Protein AF-A0A3E1EEN6-F1 (afdb_monomer)

Solvent-accessible surface area (backbone atoms only — not comparable to full-atom values): 5058 Å² total; per-residue (Å²): 108,42,70,61,30,47,77,52,75,70,47,69,63,52,68,58,54,51,56,52,57,64,66,55,46,73,47,78,45,78,40,83,43,77,60,87,91,33,46,24,43,36,33,30,38,40,58,54,82,61,55,70,70,46,45,53,54,30,56,62,68,72,50,85,76,71,89,63,68,43,80,75,49,76,47,76,45,78,64,80,80,80,132

Radius of gyration: 20.01 Å; Cα contacts (8 Å, |Δi|>4): 108; chains: 1; bounding box: 43×16×60 Å

Mean predicted aligned error: 8.74 Å

Sequence (83 aa):
LEQWMSGKGLGTCARKLVMEISTIKSMDVVLPVKRGEQIAELTVRTVARPDCHVAELLARLDLDLPRRNLILGETVKSAPGKM

pLDDT: mean 81.93, std 11.64, range [37.09, 92.5]

Foldseek 3Di:
DQVLCVVLVNHRCVVVLCVLLVVKDKDWDWDFDDDDPKTKTWIWIDIDDHDPVNVVVCVSSVHDDDPDIHTPDIGIDDDPDDD

Secondary structure (DSSP, 8-state):
-HHHHHHTT--S-HHHHHHHHTT--EEEEEEEEEETTEEEEEEEEEEPPPPHHHHHHHHHTT-PPP-SPEEEEEEEEPPPPP-

Structure (mmCIF, N/CA/C/O backbone):
data_AF-A0A3E1EEN6-F1
#
_entry.id   AF-A0A3E1EEN6-F1
#
loop_
_atom_site.group_PDB
_atom_site.id
_atom_site.type_symbol
_atom_site.label_atom_id
_atom_site.label_alt_id
_atom_site.label_comp_id
_atom_site.label_asym_id
_atom_site.label_entity_id
_atom_site.label_seq_id
_atom_site.pdbx_PDB_ins_code
_atom_site.Cartn_x
_atom_site.Cartn_y
_atom_site.Cartn_z
_atom_site.occupancy
_atom_site.B_iso_or_equiv
_atom_site.auth_seq_id
_atom_site.auth_comp_id
_atom_site.auth_asym_id
_atom_site.auth_atom_id
_atom_site.pdbx_PDB_model_num
ATOM 1 N N . LEU A 1 1 ? 17.038 -4.156 -8.328 1.00 72.31 1 LEU A N 1
ATOM 2 C CA . LEU A 1 1 ? 15.795 -3.542 -8.856 1.00 72.31 1 LEU A CA 1
ATOM 3 C C . LEU A 1 1 ? 15.863 -3.349 -10.371 1.00 72.31 1 LEU A C 1
ATOM 5 O O . LEU A 1 1 ? 14.987 -3.842 -11.063 1.00 72.31 1 LEU A O 1
ATOM 9 N N . GLU A 1 2 ? 16.915 -2.718 -10.900 1.00 77.62 2 GLU A N 1
ATOM 10 C CA . GLU A 1 2 ? 17.048 -2.440 -12.344 1.00 77.62 2 GLU A CA 1
ATOM 11 C C . GLU A 1 2 ? 17.045 -3.692 -13.233 1.00 77.62 2 GLU A C 1
ATOM 13 O O . GLU A 1 2 ? 16.388 -3.698 -14.266 1.00 77.62 2 GLU A O 1
ATOM 18 N N . GLN A 1 3 ? 17.674 -4.790 -12.800 1.00 81.25 3 GLN A N 1
ATOM 19 C CA . GLN A 1 3 ? 17.625 -6.069 -13.527 1.00 81.25 3 GLN A CA 1
ATOM 20 C C . GLN A 1 3 ? 16.203 -6.658 -13.596 1.00 81.25 3 GLN A C 1
ATOM 22 O O . GLN A 1 3 ? 15.803 -7.201 -14.622 1.00 81.25 3 GLN A O 1
ATOM 27 N N . TRP A 1 4 ? 15.409 -6.493 -12.533 1.00 79.50 4 TRP A N 1
ATOM 28 C CA . TRP A 1 4 ? 14.022 -6.965 -12.482 1.00 79.50 4 TRP A CA 1
ATOM 29 C C . TRP A 1 4 ? 13.102 -6.118 -13.370 1.00 79.50 4 TRP A C 1
ATOM 31 O O . TRP A 1 4 ? 12.293 -6.657 -14.120 1.00 79.50 4 TRP A O 1
ATOM 41 N N . MET A 1 5 ? 13.289 -4.796 -13.366 1.00 80.94 5 MET A N 1
ATOM 42 C CA . MET A 1 5 ? 12.579 -3.889 -14.272 1.00 80.94 5 MET A CA 1
ATOM 43 C C . MET A 1 5 ? 12.937 -4.121 -15.744 1.00 80.94 5 MET A C 1
ATOM 45 O O . MET A 1 5 ? 12.048 -4.082 -16.596 1.00 80.94 5 MET A O 1
ATOM 49 N N . SER A 1 6 ? 14.214 -4.398 -16.034 1.00 79.75 6 SER A N 1
ATOM 50 C CA . SER A 1 6 ? 14.682 -4.760 -17.374 1.00 79.75 6 SER A CA 1
ATOM 51 C C . SER A 1 6 ? 13.957 -6.014 -17.878 1.00 79.75 6 SER A C 1
ATOM 53 O O . SER A 1 6 ? 13.381 -5.999 -18.964 1.00 79.75 6 SER A O 1
ATOM 55 N N . GLY A 1 7 ? 13.835 -7.046 -17.032 1.00 79.06 7 GLY A N 1
ATOM 56 C CA . GLY A 1 7 ? 13.072 -8.263 -17.341 1.00 79.06 7 GLY A CA 1
ATOM 57 C C . GLY A 1 7 ? 11.554 -8.068 -17.501 1.00 79.06 7 GLY A C 1
ATOM 58 O O . GLY A 1 7 ? 10.894 -8.918 -18.090 1.00 79.06 7 GLY A O 1
ATOM 59 N N . LYS A 1 8 ? 10.986 -6.955 -17.017 1.00 77.69 8 LYS A N 1
ATOM 60 C CA . LYS A 1 8 ? 9.553 -6.606 -17.135 1.00 77.69 8 LYS A CA 1
ATOM 61 C C . LYS A 1 8 ? 9.278 -5.504 -18.178 1.00 77.69 8 LYS A C 1
ATOM 63 O O . LYS A 1 8 ? 8.156 -4.994 -18.278 1.00 77.69 8 LYS A O 1
ATOM 68 N N . GLY A 1 9 ? 10.289 -5.109 -18.960 1.00 74.00 9 GLY A N 1
ATOM 69 C CA . GLY A 1 9 ? 10.161 -4.103 -20.021 1.00 74.00 9 GLY A CA 1
ATOM 70 C C . GLY A 1 9 ? 9.829 -2.693 -19.518 1.00 74.00 9 GLY A C 1
ATOM 71 O O . GLY A 1 9 ? 9.179 -1.934 -20.229 1.00 74.00 9 GLY A O 1
ATOM 72 N N . LEU A 1 10 ? 10.223 -2.359 -18.284 1.00 75.44 10 LEU A N 1
ATOM 73 C CA . LEU A 1 10 ? 10.025 -1.040 -17.658 1.00 75.44 10 LEU A CA 1
ATOM 74 C C . LEU A 1 10 ? 11.251 -0.113 -17.810 1.00 75.44 10 LEU A C 1
ATOM 76 O O . LEU A 1 10 ? 11.246 1.016 -17.323 1.00 75.44 10 LEU A O 1
ATOM 80 N N . GLY A 1 11 ? 12.298 -0.581 -18.497 1.00 77.94 11 GLY A N 1
ATOM 81 C CA . GLY A 1 11 ? 13.558 0.139 -18.684 1.00 77.94 11 GLY A CA 1
ATOM 82 C C . GLY A 1 11 ? 14.490 0.045 -17.472 1.00 77.94 11 GLY A C 1
ATOM 83 O O . GLY A 1 11 ? 14.355 -0.841 -16.629 1.00 77.94 11 GLY A O 1
ATOM 84 N N . THR A 1 12 ? 15.461 0.957 -17.392 1.00 72.88 12 THR A N 1
ATOM 85 C CA . THR A 1 12 ? 16.523 0.958 -16.366 1.00 72.88 12 THR A CA 1
ATOM 86 C C . THR A 1 12 ? 16.370 2.060 -15.315 1.00 72.88 12 THR A C 1
ATOM 88 O O . THR A 1 12 ? 17.119 2.088 -14.348 1.00 72.88 12 THR A O 1
ATOM 91 N N . CYS A 1 13 ? 15.384 2.955 -15.426 1.00 79.12 13 CYS A N 1
ATOM 92 C CA . CYS A 1 13 ? 15.245 4.096 -14.513 1.00 79.12 13 CYS A CA 1
ATOM 93 C C . CYS A 1 13 ? 14.541 3.739 -13.188 1.00 79.12 13 CYS A C 1
ATOM 95 O O . CYS A 1 13 ? 13.401 4.145 -12.950 1.00 79.12 13 CYS A O 1
ATOM 97 N N . ALA A 1 14 ? 15.238 3.034 -12.288 1.00 81.44 14 ALA A N 1
ATOM 98 C CA . ALA A 1 14 ? 14.679 2.570 -11.008 1.00 81.44 14 ALA A CA 1
ATOM 99 C C . ALA A 1 14 ? 14.173 3.717 -10.135 1.00 81.44 14 ALA A C 1
ATOM 101 O O . ALA A 1 14 ? 13.157 3.596 -9.457 1.00 81.44 14 ALA A O 1
ATOM 102 N N . ARG A 1 15 ? 14.862 4.859 -10.191 1.00 85.75 15 ARG A N 1
ATOM 103 C CA . ARG A 1 15 ? 14.509 6.046 -9.413 1.00 85.75 15 ARG A CA 1
ATOM 104 C C . ARG A 1 15 ? 13.098 6.543 -9.717 1.00 85.75 15 ARG A C 1
ATOM 106 O O . ARG A 1 15 ? 12.380 6.889 -8.788 1.00 85.75 15 ARG A O 1
ATOM 113 N N . LYS A 1 16 ? 12.695 6.560 -10.992 1.00 85.31 16 LYS A N 1
ATOM 114 C CA . LYS A 1 16 ? 11.357 7.023 -11.379 1.00 85.31 16 LYS A CA 1
ATOM 115 C C . LYS A 1 16 ? 10.289 6.079 -10.842 1.00 85.31 16 LYS A C 1
ATOM 117 O O . LYS A 1 16 ? 9.365 6.540 -10.192 1.00 85.31 16 LYS A O 1
ATOM 122 N N . LEU A 1 17 ? 10.489 4.771 -11.003 1.00 84.50 17 LEU A N 1
ATOM 123 C CA . LEU A 1 17 ? 9.584 3.768 -10.447 1.00 84.50 17 LEU A CA 1
ATOM 124 C C . LEU A 1 17 ? 9.416 3.924 -8.929 1.00 84.50 17 LEU A C 1
ATOM 126 O O . LEU A 1 17 ? 8.297 3.903 -8.431 1.00 84.50 17 LEU A O 1
ATOM 130 N N . VAL A 1 18 ? 10.518 4.094 -8.195 1.00 86.69 18 VAL A N 1
ATOM 131 C CA . VAL A 1 18 ? 10.466 4.274 -6.738 1.00 86.69 18 VAL A CA 1
ATOM 132 C C . VAL A 1 18 ? 9.702 5.544 -6.365 1.00 86.69 18 VAL A C 1
ATOM 134 O O . VAL A 1 18 ? 8.910 5.501 -5.430 1.00 86.69 18 VAL A O 1
ATOM 137 N N . MET A 1 19 ? 9.884 6.649 -7.096 1.00 86.81 19 MET A N 1
ATOM 138 C CA . MET A 1 19 ? 9.113 7.875 -6.861 1.00 86.81 19 MET A CA 1
ATOM 139 C C . MET A 1 19 ? 7.614 7.645 -7.076 1.00 86.81 19 MET A C 1
ATOM 141 O O . MET A 1 19 ? 6.830 7.995 -6.198 1.00 86.81 19 MET A O 1
ATOM 145 N N . GLU A 1 20 ? 7.223 6.989 -8.169 1.00 86.38 20 GLU A N 1
ATOM 146 C CA . GLU A 1 20 ? 5.814 6.692 -8.459 1.00 86.38 20 GLU A CA 1
ATOM 147 C C . GLU A 1 20 ? 5.200 5.752 -7.408 1.00 86.38 20 GLU A C 1
ATOM 149 O O . GLU A 1 20 ? 4.140 6.041 -6.865 1.00 86.38 20 GLU A O 1
ATOM 154 N N . ILE A 1 21 ? 5.882 4.665 -7.029 1.00 86.12 21 ILE A N 1
ATOM 155 C CA . ILE A 1 21 ? 5.402 3.734 -5.988 1.00 86.12 21 ILE A CA 1
ATOM 156 C C . ILE A 1 21 ? 5.359 4.412 -4.607 1.00 86.12 21 ILE A C 1
ATOM 158 O O . ILE A 1 21 ? 4.482 4.108 -3.800 1.00 86.12 21 ILE A O 1
ATOM 162 N N . SER A 1 22 ? 6.252 5.368 -4.323 1.00 86.50 22 SER A N 1
ATOM 163 C CA . SER A 1 22 ? 6.283 6.083 -3.035 1.00 86.50 22 SER A CA 1
ATOM 164 C C . SER A 1 22 ? 5.049 6.956 -2.776 1.00 86.50 22 SER A C 1
ATOM 166 O O . SER A 1 22 ? 4.812 7.388 -1.639 1.00 86.50 22 SER A O 1
ATOM 168 N N . THR A 1 23 ? 4.256 7.224 -3.818 1.00 88.75 23 THR A N 1
ATOM 169 C CA . THR A 1 23 ? 2.974 7.928 -3.707 1.00 88.75 23 THR A CA 1
ATOM 170 C C . THR A 1 23 ? 1.936 7.099 -2.952 1.00 88.75 23 THR A C 1
ATOM 172 O O . THR A 1 23 ? 1.102 7.671 -2.253 1.00 88.75 23 THR A O 1
ATOM 175 N N . ILE A 1 24 ? 2.032 5.765 -2.996 1.00 88.44 24 ILE A N 1
ATOM 176 C CA . ILE A 1 24 ? 1.118 4.854 -2.305 1.00 88.44 24 ILE A CA 1
ATOM 177 C C . ILE A 1 24 ? 1.308 5.026 -0.800 1.00 88.44 24 ILE A C 1
ATOM 179 O O . ILE A 1 24 ? 2.393 4.804 -0.256 1.00 88.44 24 ILE A O 1
ATOM 183 N N . LYS A 1 25 ? 0.240 5.420 -0.105 1.00 88.31 25 LYS A N 1
ATOM 184 C CA . LYS A 1 25 ? 0.249 5.606 1.349 1.00 88.31 25 LYS A CA 1
ATOM 185 C C . LYS A 1 25 ? -0.505 4.486 2.046 1.00 88.31 25 LYS A C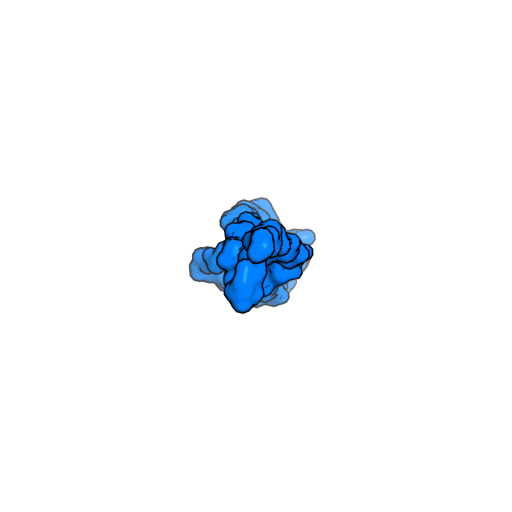 1
ATOM 187 O O . LYS A 1 25 ? -1.542 4.028 1.577 1.00 88.31 25 LYS A O 1
ATOM 192 N N . SER A 1 26 ? 0.013 4.079 3.196 1.00 90.06 26 SER A N 1
ATOM 193 C CA . SER A 1 26 ? -0.710 3.256 4.165 1.00 90.06 26 SER A CA 1
AT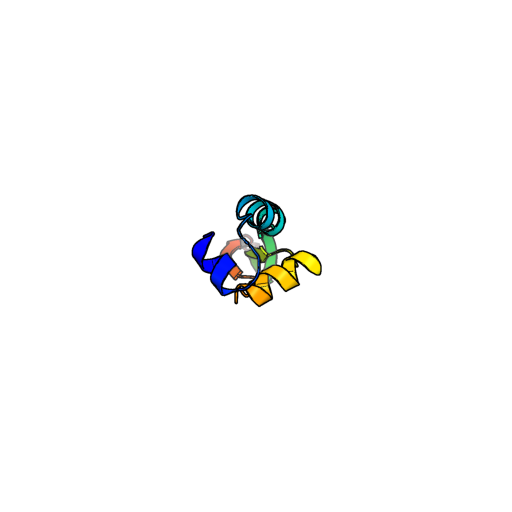OM 194 C C . SER A 1 26 ? -0.991 4.111 5.393 1.00 90.06 26 SER A C 1
ATOM 196 O O . SER A 1 26 ? -0.105 4.845 5.828 1.00 90.06 26 SER A O 1
ATOM 198 N N . MET A 1 27 ? -2.202 4.029 5.936 1.00 91.81 27 MET A N 1
ATOM 199 C CA . MET A 1 27 ? -2.580 4.733 7.161 1.00 91.81 27 MET A CA 1
ATOM 200 C C . MET A 1 27 ? -3.265 3.793 8.145 1.00 91.81 27 MET A C 1
ATOM 202 O O . MET A 1 27 ? -3.949 2.855 7.734 1.00 91.81 27 MET A O 1
ATOM 206 N N . ASP A 1 28 ? -3.126 4.100 9.430 1.00 91.88 28 ASP A N 1
ATOM 207 C CA . ASP A 1 28 ? -3.848 3.430 10.505 1.00 91.88 28 ASP A CA 1
ATOM 208 C C . ASP A 1 28 ?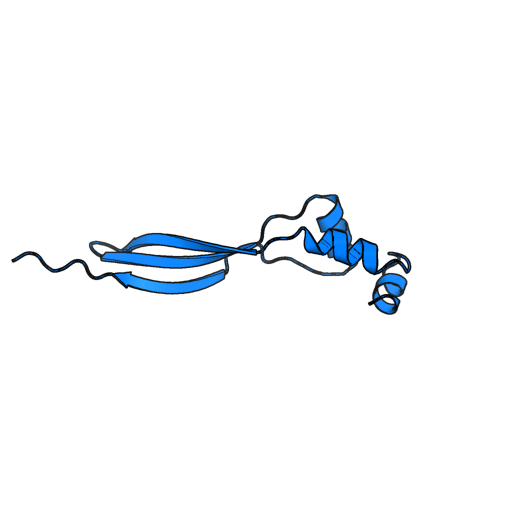 -5.028 4.297 10.935 1.00 91.88 28 ASP A C 1
ATOM 210 O O . ASP 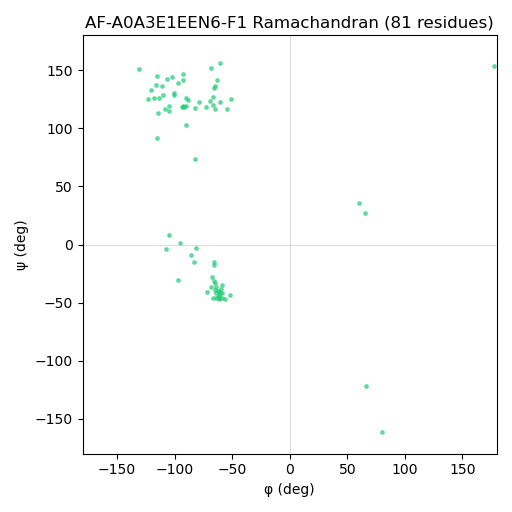A 1 28 ? -4.874 5.488 11.206 1.00 91.88 28 ASP A O 1
ATOM 214 N N . VAL A 1 29 ? -6.211 3.694 10.979 1.00 90.12 29 VAL A N 1
ATOM 215 C CA . VAL A 1 29 ? -7.460 4.345 11.369 1.00 90.12 29 VAL A CA 1
ATOM 216 C C . VAL A 1 29 ? -7.986 3.654 12.618 1.00 90.12 29 VAL A C 1
ATOM 218 O O . VAL A 1 29 ? -8.160 2.435 12.629 1.00 90.12 29 VAL A O 1
ATOM 221 N N . VAL A 1 30 ? -8.249 4.438 13.662 1.00 91.31 30 VAL A N 1
ATOM 222 C CA . VAL A 1 30 ? -8.904 3.968 14.886 1.00 91.31 30 VAL A CA 1
ATOM 223 C C . VAL A 1 30 ? -10.401 4.231 14.753 1.00 91.31 30 VAL A C 1
ATOM 225 O O . VAL A 1 30 ? -10.826 5.375 14.598 1.00 91.31 30 VAL A O 1
ATOM 228 N N . LEU A 1 31 ? -11.198 3.167 14.780 1.00 90.25 31 LEU A N 1
ATOM 229 C CA . LEU A 1 31 ? -12.648 3.206 14.629 1.00 90.25 31 LEU A CA 1
ATOM 230 C C . LEU A 1 31 ? -13.317 2.770 15.939 1.00 90.25 31 LEU A C 1
ATOM 232 O O . LEU A 1 31 ? -13.036 1.668 16.411 1.00 90.25 31 LEU A O 1
ATOM 236 N N . PRO A 1 32 ? -14.231 3.566 16.521 1.00 88.56 32 PRO A N 1
ATOM 237 C CA . PRO A 1 32 ? -15.073 3.081 17.603 1.00 88.56 32 PRO A CA 1
ATOM 238 C C . PRO A 1 32 ? -16.118 2.114 17.031 1.00 88.56 32 PRO A C 1
ATOM 240 O O . PRO A 1 32 ? -16.954 2.492 16.209 1.00 88.56 32 PRO A O 1
ATOM 243 N N . VAL A 1 33 ? -16.085 0.860 17.467 1.00 89.12 33 VAL A N 1
ATOM 244 C CA . VAL A 1 33 ? -17.051 -0.175 17.095 1.00 89.12 33 VAL A CA 1
ATOM 245 C C . VAL A 1 33 ? -17.916 -0.523 18.301 1.00 89.12 33 VAL A C 1
ATOM 247 O O . VAL A 1 33 ? -17.425 -0.796 19.396 1.00 89.12 33 VAL A O 1
ATOM 250 N N . LYS A 1 34 ? -19.237 -0.501 18.115 1.00 87.19 34 LYS A N 1
ATOM 251 C CA . LYS A 1 34 ? -20.192 -0.861 19.166 1.00 87.19 34 LYS A CA 1
ATOM 252 C C . LYS A 1 34 ? -20.485 -2.360 19.098 1.00 87.19 34 LYS A C 1
ATOM 254 O O . LYS A 1 34 ? -21.016 -2.834 18.095 1.00 87.19 34 LYS A O 1
ATOM 259 N N . ARG A 1 35 ? -20.178 -3.097 20.168 1.00 81.88 35 ARG A N 1
ATOM 260 C CA . ARG A 1 35 ? -20.555 -4.508 20.358 1.00 81.88 35 ARG A CA 1
ATOM 261 C C . ARG A 1 35 ? -21.512 -4.604 21.550 1.00 81.88 35 ARG A C 1
ATOM 263 O O . ARG A 1 35 ? -21.085 -4.703 22.697 1.00 81.88 35 ARG A O 1
ATOM 270 N N . GLY A 1 36 ? -22.818 -4.536 21.288 1.00 83.44 36 GLY A N 1
ATOM 271 C CA . GLY A 1 36 ? -23.830 -4.481 22.351 1.00 83.44 36 GLY A CA 1
ATOM 272 C C . GLY A 1 36 ? -23.729 -3.182 23.160 1.00 83.44 36 GLY A C 1
ATOM 273 O O . GLY A 1 36 ? -23.826 -2.096 22.589 1.00 83.44 36 GLY A O 1
ATOM 274 N N . GLU A 1 37 ? -23.526 -3.289 24.475 1.00 82.12 37 GLU A N 1
ATOM 275 C CA . GLU A 1 37 ? -23.310 -2.140 25.375 1.00 82.12 37 GLU A CA 1
ATOM 276 C C . GLU A 1 37 ? -21.841 -1.689 25.457 1.00 82.12 37 GLU A C 1
ATOM 278 O O . GLU A 1 37 ? -21.549 -0.629 26.007 1.00 82.12 37 GLU A O 1
ATOM 283 N N . GLN A 1 38 ? -20.909 -2.457 24.886 1.00 80.69 38 GLN A N 1
ATOM 284 C CA . GLN A 1 38 ? -19.479 -2.155 24.920 1.00 80.69 38 GLN A CA 1
ATOM 285 C C . GLN A 1 38 ? -19.055 -1.357 23.683 1.00 80.69 38 GLN A C 1
ATOM 287 O O . GLN A 1 38 ? -19.513 -1.616 22.564 1.00 80.69 38 GLN A O 1
ATOM 292 N N . ILE A 1 39 ? -18.145 -0.400 23.880 1.00 83.31 39 ILE A N 1
ATOM 293 C CA . ILE A 1 39 ? -17.482 0.331 22.797 1.00 83.31 39 ILE A CA 1
ATOM 294 C C . ILE A 1 39 ? -16.035 -0.155 22.750 1.00 83.31 39 ILE A C 1
ATOM 296 O O . ILE A 1 39 ? -15.281 0.026 23.703 1.00 83.31 39 ILE A O 1
ATOM 300 N N . ALA A 1 40 ? -15.643 -0.781 21.647 1.00 85.25 40 ALA A N 1
ATOM 301 C CA . ALA A 1 40 ? -14.256 -1.145 21.398 1.00 85.25 40 ALA A CA 1
ATOM 302 C C . ALA A 1 40 ? -13.629 -0.161 20.410 1.00 85.25 40 ALA A C 1
ATOM 304 O O . ALA A 1 40 ? -14.288 0.324 19.496 1.00 85.25 40 ALA A O 1
ATOM 305 N N . GLU A 1 41 ? -12.355 0.144 20.591 1.00 89.44 41 GLU A N 1
ATOM 306 C CA . GLU A 1 41 ? -11.550 0.843 19.601 1.00 89.44 41 GLU A CA 1
ATOM 307 C C . GLU A 1 41 ? -10.867 -0.210 18.727 1.00 89.44 41 GLU A C 1
ATOM 309 O O . GLU A 1 41 ? -10.113 -1.059 19.202 1.00 89.44 41 GLU A O 1
ATOM 314 N N . LEU A 1 42 ? -11.178 -0.191 17.435 1.00 90.38 42 LEU A N 1
ATOM 315 C CA . LEU A 1 42 ? -10.609 -1.080 16.436 1.00 90.38 42 LEU A CA 1
ATOM 316 C C . LEU A 1 42 ? -9.599 -0.302 15.599 1.00 90.38 42 LEU A C 1
ATOM 318 O O . LEU A 1 42 ? -9.967 0.643 14.901 1.00 90.38 42 LEU A O 1
ATOM 322 N N . THR A 1 43 ? -8.343 -0.732 15.613 1.00 91.44 43 THR A N 1
ATOM 323 C CA . THR A 1 43 ? -7.304 -0.172 14.748 1.00 91.44 43 THR A CA 1
ATOM 324 C C . THR A 1 43 ? -7.212 -0.992 13.469 1.00 91.44 43 THR A C 1
ATOM 326 O O . THR A 1 43 ? -6.893 -2.184 13.497 1.00 91.44 43 THR A O 1
ATOM 329 N N . VAL A 1 44 ? -7.458 -0.346 12.331 1.00 92.50 44 VAL A N 1
ATOM 330 C CA . VAL A 1 44 ? -7.339 -0.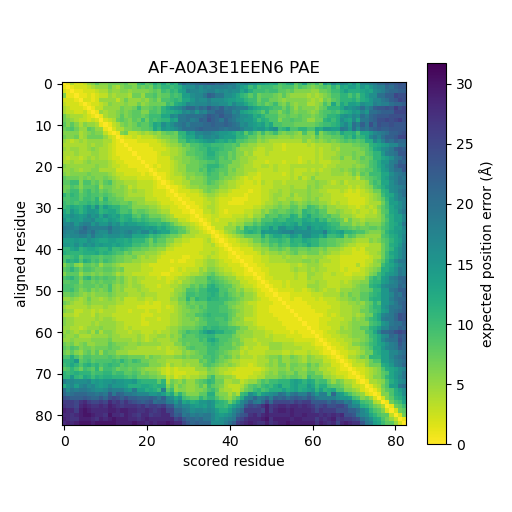939 10.994 1.00 92.50 44 VAL A CA 1
ATOM 331 C C . VAL A 1 44 ? -6.325 -0.183 10.147 1.00 92.50 44 VAL A C 1
ATOM 333 O O . VAL A 1 44 ? -6.376 1.039 10.041 1.00 92.50 44 VAL A O 1
ATOM 336 N N . ARG A 1 45 ? -5.434 -0.915 9.479 1.00 92.00 45 ARG A N 1
ATOM 337 C CA . ARG A 1 45 ? -4.549 -0.373 8.451 1.00 92.00 45 ARG A CA 1
ATOM 338 C C . ARG A 1 45 ? -5.233 -0.428 7.098 1.00 92.00 4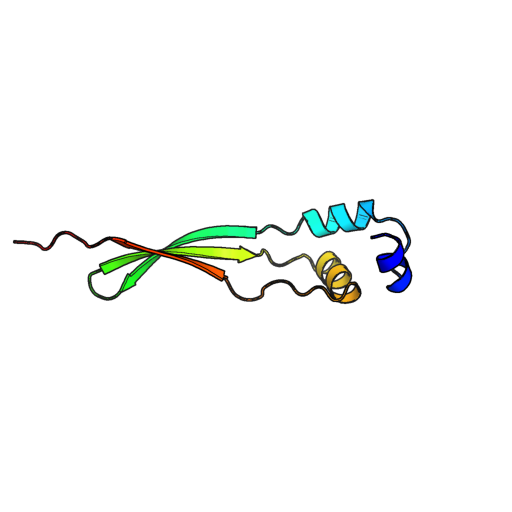5 ARG A C 1
ATOM 340 O O . ARG A 1 45 ? -5.647 -1.494 6.639 1.00 92.00 45 ARG A O 1
ATOM 347 N N . THR A 1 46 ? -5.313 0.723 6.452 1.00 89.12 46 THR A N 1
ATOM 348 C CA . THR A 1 46 ? -5.868 0.880 5.108 1.00 89.12 46 THR A CA 1
ATOM 349 C C . THR A 1 46 ? -4.769 1.352 4.166 1.00 89.12 46 THR A C 1
ATOM 351 O O . THR A 1 46 ? -3.973 2.225 4.514 1.00 89.12 46 THR A O 1
ATOM 354 N N . VAL A 1 47 ? -4.721 0.774 2.968 1.00 92.12 47 VAL A N 1
ATOM 355 C CA . VAL A 1 47 ? -3.815 1.200 1.896 1.00 92.12 47 VAL A CA 1
ATOM 356 C C . VAL A 1 47 ? -4.607 2.060 0.917 1.00 92.12 47 VAL A C 1
ATOM 358 O O . VAL A 1 47 ? -5.703 1.683 0.499 1.00 92.12 47 VAL A O 1
ATOM 361 N N . ALA A 1 48 ? -4.079 3.235 0.575 1.00 88.62 48 ALA A N 1
ATOM 362 C CA . ALA A 1 48 ? -4.691 4.112 -0.412 1.00 88.62 48 ALA A CA 1
ATOM 363 C C . ALA A 1 48 ? -4.719 3.425 -1.785 1.00 88.62 48 ALA A C 1
ATOM 365 O O . ALA A 1 48 ? -3.765 2.745 -2.170 1.00 88.62 48 ALA A O 1
ATOM 366 N N . ARG A 1 49 ? -5.811 3.617 -2.535 1.00 86.25 49 A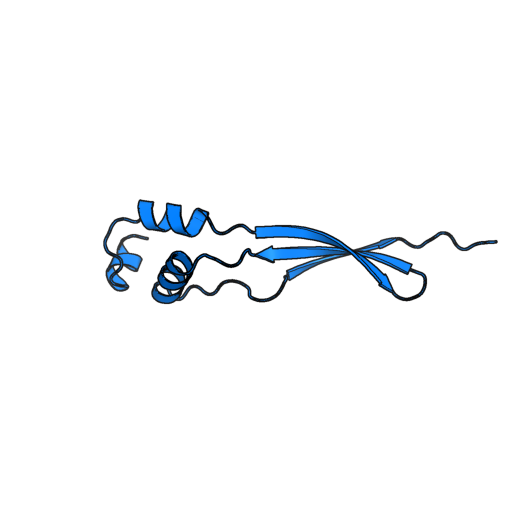RG A N 1
ATOM 367 C CA . ARG A 1 49 ? -5.874 3.133 -3.918 1.00 86.25 49 ARG A CA 1
ATOM 368 C C . ARG A 1 49 ? -4.871 3.925 -4.765 1.00 86.25 49 ARG A C 1
ATOM 370 O O . ARG A 1 49 ? -4.933 5.152 -4.728 1.00 86.25 49 ARG A O 1
ATOM 377 N N . PRO A 1 50 ? -3.967 3.252 -5.495 1.00 86.75 50 PRO A N 1
ATOM 378 C CA . PRO A 1 50 ? -3.021 3.926 -6.372 1.00 86.75 50 PRO A CA 1
ATOM 379 C C . PRO A 1 50 ? -3.748 4.566 -7.558 1.00 86.75 50 PRO A C 1
ATOM 381 O O . PRO A 1 50 ? -4.779 4.058 -8.008 1.00 86.75 50 PRO A O 1
ATOM 384 N N . ASP A 1 51 ? -3.174 5.639 -8.099 1.00 86.50 51 ASP A N 1
ATOM 385 C CA . ASP A 1 51 ? -3.595 6.198 -9.383 1.00 86.50 51 ASP A CA 1
ATOM 386 C C . ASP A 1 51 ? -3.433 5.172 -10.513 1.00 86.50 51 ASP A C 1
ATOM 388 O O . ASP A 1 51 ? -2.608 4.258 -10.428 1.00 86.50 51 ASP A O 1
ATOM 392 N N . CYS A 1 52 ? -4.194 5.339 -11.601 1.00 86.75 52 CYS A N 1
ATOM 393 C CA . CYS A 1 52 ? -4.223 4.380 -12.715 1.00 86.75 52 CYS A CA 1
ATOM 394 C C . CYS A 1 52 ? -2.816 4.056 -13.243 1.00 86.75 52 CYS A C 1
ATOM 396 O O . CYS A 1 52 ? -2.481 2.888 -13.407 1.00 86.75 52 CYS A O 1
ATOM 398 N N . HIS A 1 53 ? -1.964 5.074 -13.407 1.00 87.06 53 HIS A N 1
ATOM 399 C CA . HIS A 1 53 ? -0.587 4.891 -13.868 1.00 87.06 53 HIS A CA 1
ATOM 400 C C . HIS A 1 53 ? 0.247 4.015 -12.919 1.00 87.06 53 HIS A C 1
ATOM 402 O O . HIS A 1 53 ? 0.939 3.091 -13.346 1.00 87.06 53 HIS A O 1
ATOM 408 N N . VAL A 1 54 ? 0.164 4.274 -11.612 1.00 87.56 54 VAL A N 1
ATOM 409 C CA . VAL A 1 54 ? 0.902 3.512 -10.596 1.00 87.56 54 VAL A CA 1
ATOM 410 C C . VAL A 1 54 ? 0.365 2.081 -10.511 1.00 87.56 54 VAL A C 1
ATOM 412 O O . VAL A 1 54 ? 1.147 1.142 -10.379 1.00 87.56 54 VAL A 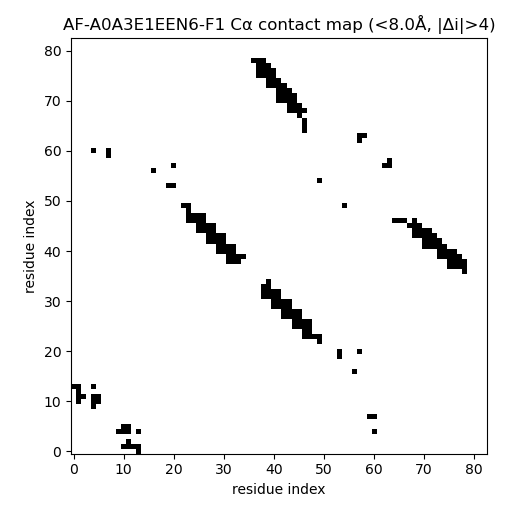O 1
ATOM 415 N N . ALA A 1 55 ? -0.948 1.890 -10.661 1.00 87.94 55 ALA A N 1
ATOM 416 C CA . ALA A 1 55 ? -1.568 0.569 -10.718 1.00 87.94 55 ALA A CA 1
ATOM 417 C C . ALA A 1 55 ? -1.051 -0.266 -11.904 1.00 87.94 55 ALA A C 1
ATOM 419 O O . ALA A 1 55 ? -0.750 -1.447 -11.735 1.00 87.94 55 ALA A O 1
ATOM 420 N N . GLU A 1 56 ? -0.883 0.340 -13.083 1.00 88.19 56 GLU A N 1
ATOM 421 C CA . GLU A 1 56 ? -0.299 -0.330 -14.253 1.00 88.19 56 GLU A CA 1
ATOM 422 C C . GLU A 1 56 ? 1.161 -0.735 -14.012 1.00 88.19 56 GLU A C 1
ATOM 424 O O . GLU A 1 56 ? 1.568 -1.845 -14.366 1.00 88.19 56 GLU A O 1
ATOM 429 N N . LEU A 1 57 ? 1.956 0.133 -13.376 1.00 87.69 57 LEU A N 1
ATOM 430 C CA . LEU A 1 57 ? 3.342 -0.179 -13.018 1.00 87.69 57 LEU A CA 1
ATOM 431 C C . LEU A 1 57 ? 3.421 -1.360 -12.044 1.00 87.69 57 LEU A C 1
ATOM 433 O O . LEU A 1 57 ? 4.218 -2.276 -12.253 1.00 87.69 57 LEU A O 1
ATOM 437 N N . LEU A 1 58 ? 2.574 -1.365 -11.015 1.00 88.12 58 LEU A N 1
ATOM 438 C CA . LEU A 1 58 ? 2.477 -2.462 -10.053 1.00 88.12 58 LEU A CA 1
ATOM 439 C C . LEU A 1 58 ? 2.056 -3.772 -10.726 1.00 88.12 58 LEU A C 1
ATOM 441 O O . LEU A 1 58 ? 2.695 -4.798 -10.503 1.00 88.12 58 LEU A O 1
ATOM 445 N N . ALA A 1 59 ? 1.060 -3.732 -11.615 1.00 87.88 59 ALA A N 1
ATOM 446 C CA . ALA A 1 59 ? 0.605 -4.903 -12.361 1.00 87.88 59 ALA A CA 1
ATOM 447 C C . ALA A 1 59 ? 1.718 -5.493 -13.242 1.00 87.88 59 ALA A C 1
ATOM 449 O O . ALA A 1 59 ? 1.916 -6.705 -13.272 1.00 87.88 59 ALA A O 1
ATOM 450 N N . ARG A 1 60 ? 2.515 -4.648 -13.911 1.00 86.00 60 ARG A N 1
ATOM 451 C CA . ARG A 1 60 ? 3.677 -5.109 -14.695 1.00 86.00 60 ARG A CA 1
ATOM 452 C C . ARG A 1 60 ? 4.758 -5.744 -13.823 1.00 86.00 60 ARG A C 1
ATOM 454 O O . ARG A 1 60 ? 5.443 -6.669 -14.264 1.00 86.00 60 ARG A O 1
ATOM 461 N N . LEU A 1 61 ? 4.910 -5.260 -12.595 1.00 85.44 61 LEU A N 1
ATOM 462 C CA . LEU A 1 61 ? 5.829 -5.814 -11.603 1.00 85.44 61 LEU A CA 1
ATOM 463 C C . LEU A 1 61 ? 5.267 -7.034 -10.871 1.00 85.44 61 LEU A C 1
ATOM 465 O O . LEU A 1 61 ? 6.010 -7.645 -10.111 1.00 85.44 61 LEU A O 1
ATOM 469 N N . ASP A 1 62 ? 4.021 -7.427 -11.145 1.00 85.62 62 ASP A N 1
ATOM 470 C CA . ASP A 1 62 ? 3.324 -8.513 -10.448 1.00 85.62 62 ASP A CA 1
ATOM 471 C C . ASP A 1 62 ? 3.176 -8.247 -8.934 1.00 85.62 62 ASP A C 1
ATOM 473 O O . ASP A 1 62 ? 3.283 -9.139 -8.097 1.00 85.62 62 ASP A O 1
ATOM 477 N N . LEU A 1 63 ? 2.966 -6.977 -8.573 1.00 86.62 63 LEU A N 1
ATOM 478 C CA . LEU A 1 63 ? 2.749 -6.520 -7.202 1.00 86.62 63 LEU A CA 1
ATOM 479 C C . LEU A 1 63 ? 1.265 -6.187 -7.003 1.00 86.62 63 LEU A C 1
ATOM 481 O O . LEU A 1 63 ? 0.760 -5.239 -7.601 1.00 86.62 63 LEU A O 1
ATOM 485 N N . ASP A 1 64 ? 0.564 -6.929 -6.143 1.00 85.44 64 ASP A N 1
ATOM 486 C CA . ASP A 1 64 ? -0.811 -6.602 -5.734 1.00 85.44 64 ASP A CA 1
ATOM 487 C C . ASP A 1 64 ? -0.795 -5.849 -4.396 1.00 85.44 64 ASP A C 1
ATOM 489 O O . ASP A 1 64 ? -0.025 -6.164 -3.482 1.00 85.44 64 ASP A O 1
ATOM 493 N N . LEU A 1 65 ? -1.641 -4.824 -4.287 1.00 85.19 65 LEU A N 1
ATOM 494 C CA . LEU A 1 65 ? -1.839 -4.100 -3.036 1.00 85.19 65 LEU A CA 1
ATOM 495 C C . LEU A 1 65 ? -3.006 -4.703 -2.250 1.00 85.19 65 LEU A C 1
ATOM 497 O O . LEU A 1 65 ? -4.017 -5.079 -2.848 1.00 85.19 65 LEU A O 1
ATOM 501 N N . PRO A 1 66 ? -2.942 -4.697 -0.905 1.00 86.06 66 PRO A N 1
ATOM 502 C CA . PRO A 1 66 ? -4.042 -5.163 -0.074 1.00 86.06 66 PRO A CA 1
ATOM 503 C C . PRO A 1 66 ? -5.354 -4.448 -0.417 1.00 86.06 66 PRO A C 1
ATOM 505 O O . PRO A 1 66 ? -5.498 -3.241 -0.232 1.00 86.06 66 PRO A O 1
ATOM 508 N N . ARG A 1 67 ? -6.343 -5.212 -0.892 1.00 82.75 67 ARG A N 1
ATOM 509 C CA . ARG A 1 67 ? -7.687 -4.693 -1.216 1.00 82.75 67 ARG A CA 1
ATOM 510 C C . ARG A 1 67 ? -8.603 -4.603 0.000 1.00 82.75 67 ARG A C 1
ATOM 512 O O . ARG A 1 67 ? -9.666 -3.992 -0.073 1.00 82.75 67 ARG A O 1
ATOM 519 N N . ARG A 1 68 ? -8.223 -5.268 1.091 1.00 85.81 68 ARG A N 1
ATOM 520 C CA . ARG A 1 68 ? -8.960 -5.312 2.354 1.00 85.81 68 ARG A CA 1
ATOM 521 C C . ARG A 1 68 ? -8.138 -4.646 3.442 1.00 85.81 68 ARG A C 1
ATOM 523 O O . ARG A 1 68 ? -6.916 -4.780 3.464 1.00 85.81 68 ARG A O 1
ATOM 530 N N . ASN A 1 69 ? -8.837 -3.981 4.351 1.00 88.19 69 ASN A N 1
ATOM 531 C CA . ASN A 1 69 ? -8.219 -3.385 5.523 1.00 88.19 69 ASN A CA 1
ATOM 532 C C . ASN A 1 69 ? -7.644 -4.493 6.405 1.00 88.19 69 ASN A C 1
ATOM 534 O O . ASN A 1 69 ? -8.289 -5.521 6.629 1.00 88.19 69 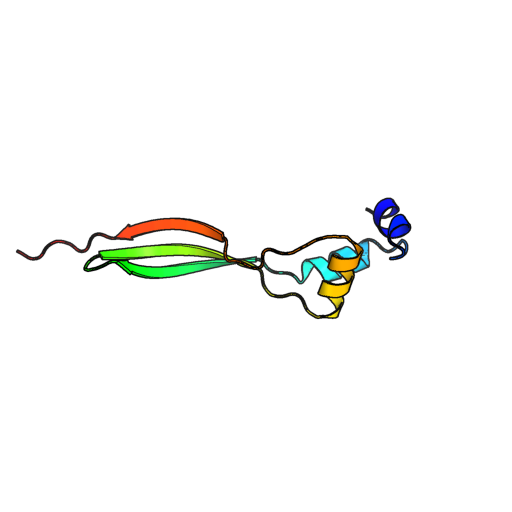ASN A O 1
ATOM 538 N N . LEU A 1 70 ? -6.438 -4.270 6.907 1.00 88.44 70 LEU A N 1
ATOM 539 C CA . LEU A 1 70 ? -5.788 -5.173 7.840 1.00 88.44 70 LEU A CA 1
ATOM 540 C C . LEU A 1 70 ? -6.169 -4.763 9.262 1.00 88.44 70 LEU A C 1
ATOM 542 O O . LEU A 1 70 ? -5.977 -3.613 9.642 1.00 88.44 70 LEU A O 1
ATOM 546 N N . ILE A 1 71 ? -6.693 -5.688 10.059 1.00 88.25 71 ILE A N 1
ATOM 547 C CA . ILE A 1 71 ? -6.957 -5.434 11.479 1.00 88.25 71 ILE A CA 1
ATOM 548 C C . ILE A 1 71 ? -5.630 -5.542 12.230 1.00 88.25 71 ILE A C 1
ATOM 550 O O . ILE A 1 71 ? -4.968 -6.575 12.155 1.00 88.25 71 ILE A O 1
ATOM 554 N N . LEU A 1 72 ? -5.237 -4.476 12.929 1.00 85.75 72 LEU A N 1
ATOM 555 C CA . LEU A 1 72 ? -3.992 -4.434 13.701 1.00 85.75 72 LEU A CA 1
ATOM 556 C C . LEU A 1 72 ? -4.208 -4.746 15.183 1.00 85.75 72 LEU A C 1
ATOM 558 O O . LEU A 1 72 ? -3.319 -5.293 15.828 1.00 85.75 72 LEU A O 1
ATOM 562 N N . GLY A 1 73 ? -5.375 -4.404 15.724 1.00 81.38 73 GLY A N 1
ATOM 563 C CA . GLY A 1 73 ? -5.697 -4.655 17.123 1.00 81.38 73 GLY A CA 1
ATOM 564 C C . GLY A 1 73 ? -7.070 -4.120 17.506 1.00 81.38 73 GLY A C 1
ATOM 565 O O . GLY A 1 73 ? -7.574 -3.181 16.893 1.00 81.38 73 GLY A O 1
ATOM 566 N N . GLU A 1 74 ? -7.664 -4.734 18.522 1.00 81.44 74 GLU A N 1
ATOM 567 C CA . GLU A 1 74 ? -8.938 -4.337 19.119 1.00 81.44 74 GLU A CA 1
ATOM 568 C C . GLU A 1 74 ? -8.700 -4.089 20.611 1.00 81.44 74 GLU A C 1
ATOM 570 O O . GLU A 1 74 ? -8.179 -4.959 21.312 1.00 81.44 74 GLU A O 1
ATOM 575 N N . THR A 1 75 ? -9.062 -2.907 21.104 1.00 75.44 75 THR A N 1
ATOM 576 C CA . THR A 1 75 ? -9.052 -2.578 22.532 1.00 75.44 75 THR A CA 1
ATOM 577 C C . THR A 1 75 ? -10.484 -2.333 22.992 1.00 75.44 75 THR A C 1
ATOM 579 O O . THR A 1 75 ? -11.148 -1.383 22.584 1.00 75.44 75 THR A O 1
ATOM 582 N N . VAL A 1 76 ? -11.005 -3.207 23.851 1.00 73.56 76 VAL A N 1
ATOM 583 C CA . VAL A 1 76 ? -12.369 -3.071 24.379 1.00 73.56 76 VAL A CA 1
ATOM 584 C C . VAL A 1 76 ? -12.354 -2.091 25.549 1.00 73.56 76 VAL A C 1
ATOM 586 O O . VAL A 1 76 ? -11.729 -2.360 26.575 1.00 73.56 76 VAL A O 1
ATOM 589 N N . LYS A 1 77 ? -13.060 -0.963 25.428 1.00 61.47 77 LYS A N 1
ATOM 590 C CA . LYS A 1 77 ? -13.332 -0.082 26.567 1.00 61.47 77 LYS A CA 1
ATOM 591 C C . LYS A 1 77 ? -14.644 -0.535 27.205 1.00 61.47 77 LYS A C 1
ATOM 593 O O . LYS A 1 77 ? -15.734 -0.285 26.692 1.00 61.47 77 LYS A O 1
ATOM 598 N N . SER A 1 78 ? -14.532 -1.239 28.330 1.00 49.88 78 SER A N 1
ATOM 599 C CA . SER A 1 78 ? -15.683 -1.541 29.182 1.00 49.88 78 SER A CA 1
ATOM 600 C C . SER A 1 78 ? -16.220 -0.230 29.758 1.00 49.88 78 SER A C 1
ATOM 602 O O . SER A 1 78 ? -15.501 0.471 30.473 1.00 49.88 78 SER A O 1
ATOM 604 N N . ALA A 1 79 ? -17.457 0.133 29.420 1.00 52.56 79 ALA A N 1
ATOM 605 C CA . ALA A 1 79 ? -18.144 1.214 30.112 1.00 52.56 79 ALA A CA 1
ATOM 606 C C . ALA A 1 79 ? -18.388 0.775 31.570 1.00 52.56 79 ALA A C 1
ATOM 608 O O . ALA A 1 79 ? -18.790 -0.371 31.788 1.00 52.56 79 ALA A O 1
ATOM 609 N N . PRO A 1 80 ? -18.131 1.634 32.573 1.00 46.41 80 PRO A N 1
ATOM 610 C CA . PRO A 1 80 ? -18.370 1.281 33.965 1.00 46.41 80 PRO A CA 1
ATOM 611 C C . PRO A 1 80 ? -19.857 0.976 34.152 1.00 46.41 80 PRO A C 1
ATOM 613 O O . PRO A 1 80 ? -20.712 1.810 33.847 1.00 46.41 80 PRO A O 1
ATOM 616 N N . GLY A 1 81 ? -20.148 -0.237 34.627 1.00 43.31 81 GLY A N 1
ATOM 617 C CA . GLY A 1 81 ? -21.491 -0.651 35.008 1.00 43.31 81 GLY A CA 1
ATOM 618 C C . GLY A 1 81 ? -22.107 0.381 35.949 1.00 43.31 81 GLY A C 1
ATOM 619 O O . GLY A 1 81 ? -21.511 0.759 36.958 1.00 43.31 81 GLY A O 1
ATOM 620 N N . LYS A 1 82 ? -23.282 0.878 35.569 1.00 42.03 82 LYS A N 1
ATOM 621 C CA . LYS A 1 82 ? -24.129 1.711 36.419 1.00 42.03 82 LYS A CA 1
ATOM 622 C C . LYS A 1 82 ? -24.687 0.835 37.550 1.00 42.03 82 LYS A C 1
ATOM 624 O O . LYS A 1 82 ? -25.292 -0.184 37.243 1.00 42.03 82 LYS A O 1
ATOM 629 N N . MET A 1 83 ? -24.415 1.286 38.780 1.00 37.09 83 MET A N 1
ATOM 630 C CA . MET A 1 83 ? -25.114 1.107 40.072 1.00 37.09 83 MET A CA 1
ATOM 631 C C . MET A 1 83 ? -26.109 -0.045 40.219 1.00 37.09 83 MET A C 1
ATOM 633 O O . MET A 1 83 ? -27.140 -0.023 39.515 1.00 37.09 83 MET A O 1
#

Nearest PDB structures (foldseek):
  8sjd-assembly1_A  TM=3.253E-01  e=1.610E+00  Musca domestica
  2bw3-assembly1_A  TM=3.080E-01  e=2.492E+00  Musca domestica
  1whq-assembly1_A  TM=3.499E-01  e=4.105E+00  Mus musculus
  6dww-assembly1_A  TM=2.836E-01  e=8.153E+00  Musca domestica
  4h61-assembly3_B  TM=2.254E-01  e=6.352E+00  Schizosaccharomyces pombe 972h-